Protein AF-A0A2N5FPR5-F1 (afdb_monomer_lite)

Radius of gyration: 12.29 Å; chains: 1; bounding box: 35×20×32 Å

Secondary structure (DSSP, 8-state):
--HHHHHHTT----TT-S---HHHHHHHHHHHHHHTT--HHHHHHHHHHHHHHHHH-SS--HHHHHHHHHHHHHT-GGGHHHHHHHHHHHHHHHT-

pLDDT: mean 73.55, std 13.17, range [35.66, 91.81]

Sequence (96 aa):
MLPGKLAELGIHINVHQKDITKDQLIKSFKAIQLNQGLDSLALMKTDEIFNRAYENSPRKDFYTVLHEAQQLTRNSHMYSSLNHLIGIVLQLAKAS

Structure (mmCIF, N/CA/C/O backbone):
data_AF-A0A2N5FPR5-F1
#
_entry.id   AF-A0A2N5FPR5-F1
#
loop_
_atom_site.group_PDB
_atom_site.id
_atom_site.type_symbol
_atom_site.label_atom_id
_atom_site.label_alt_id
_atom_site.label_comp_id
_atom_site.label_asym_id
_atom_site.label_entity_id
_atom_site.label_seq_id
_atom_site.pdbx_PDB_ins_code
_atom_site.Cartn_x
_atom_site.Cartn_y
_atom_site.Cartn_z
_atom_site.occupancy
_atom_site.B_iso_or_equiv
_atom_site.auth_seq_id
_atom_site.auth_comp_id
_atom_site.auth_asym_id
_atom_site.auth_atom_id
_atom_site.pdbx_PDB_model_num
ATOM 1 N N . MET A 1 1 ? -21.898 5.324 -3.307 1.00 35.66 1 MET A N 1
ATOM 2 C CA . MET A 1 1 ? -21.683 3.990 -3.916 1.00 35.66 1 MET A CA 1
ATOM 3 C C . MET A 1 1 ? -20.276 3.955 -4.489 1.00 35.66 1 MET A C 1
ATOM 5 O O . MET A 1 1 ? -20.044 4.495 -5.558 1.00 35.66 1 MET A O 1
ATOM 9 N N . LEU A 1 2 ? -19.333 3.409 -3.726 1.00 46.12 2 LEU A N 1
ATOM 10 C CA . LEU A 1 2 ? -17.894 3.386 -4.033 1.00 46.12 2 LEU A CA 1
ATOM 11 C C . LEU A 1 2 ? -17.264 2.006 -4.290 1.00 46.12 2 LEU A C 1
ATOM 13 O O . LEU A 1 2 ? -16.106 1.974 -4.698 1.00 46.12 2 LEU A O 1
ATOM 17 N N . PRO A 1 3 ? -17.992 0.872 -4.190 1.00 48.19 3 PRO A N 1
ATOM 18 C CA . PRO A 1 3 ? -17.471 -0.412 -4.652 1.00 48.19 3 PRO A CA 1
ATOM 19 C C . PRO A 1 3 ? -17.066 -0.430 -6.136 1.00 48.19 3 PRO A C 1
ATOM 21 O O . PRO A 1 3 ? -16.199 -1.211 -6.498 1.00 48.19 3 PRO A O 1
ATOM 24 N N . GLY A 1 4 ? -17.657 0.422 -6.988 1.00 50.69 4 GLY A N 1
ATOM 25 C CA . GLY A 1 4 ? -17.528 0.337 -8.451 1.00 50.69 4 GLY A CA 1
ATOM 26 C C . GLY A 1 4 ? -16.121 0.600 -9.000 1.00 50.69 4 GLY A C 1
ATOM 27 O O . GLY A 1 4 ? -15.546 -0.275 -9.631 1.00 50.69 4 GLY A O 1
ATOM 28 N N . LYS A 1 5 ? -15.525 1.768 -8.721 1.00 48.38 5 LYS A N 1
ATOM 29 C CA . LYS A 1 5 ? -14.230 2.163 -9.321 1.00 48.38 5 LYS A CA 1
ATOM 30 C C . LYS A 1 5 ? -13.031 1.374 -8.795 1.00 48.38 5 LYS A C 1
ATOM 32 O O . LYS A 1 5 ? -12.056 1.180 -9.511 1.00 48.38 5 LYS A O 1
ATOM 37 N N . LEU A 1 6 ? -13.089 0.930 -7.539 1.00 55.12 6 LEU A N 1
ATOM 38 C CA . LEU A 1 6 ? -12.077 0.031 -6.988 1.00 55.12 6 LEU A CA 1
ATOM 39 C C . LEU A 1 6 ? -12.255 -1.381 -7.572 1.00 55.12 6 LEU A C 1
ATOM 41 O O . LEU A 1 6 ? -11.275 -1.965 -8.030 1.00 55.12 6 LEU A O 1
ATOM 45 N N . ALA A 1 7 ? -13.488 -1.891 -7.678 1.00 57.81 7 ALA A N 1
ATOM 46 C CA . ALA A 1 7 ? -13.748 -3.184 -8.318 1.00 57.81 7 ALA A CA 1
ATOM 47 C C . ALA A 1 7 ? -13.340 -3.215 -9.803 1.00 57.81 7 ALA A C 1
ATOM 49 O O . ALA A 1 7 ? -12.802 -4.221 -10.254 1.00 57.81 7 ALA A O 1
ATOM 50 N N . GLU A 1 8 ? -13.507 -2.114 -10.544 1.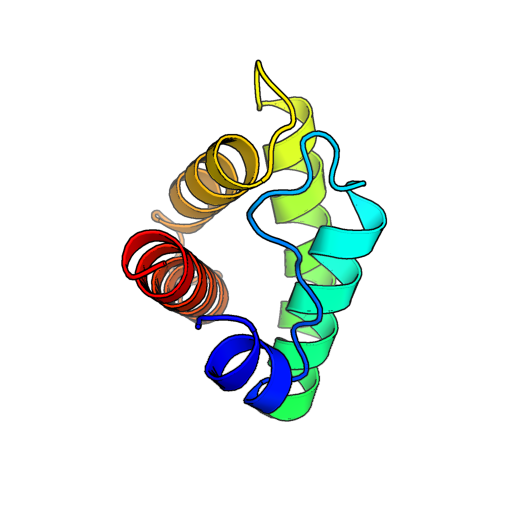00 52.75 8 GLU A N 1
ATOM 51 C CA . GLU A 1 8 ? -13.043 -1.966 -11.937 1.00 52.75 8 GLU A CA 1
ATOM 52 C C . GLU A 1 8 ? -11.514 -2.082 -12.082 1.00 52.75 8 GLU A C 1
ATOM 54 O O . GLU A 1 8 ? -11.020 -2.509 -13.122 1.00 52.75 8 GLU A O 1
ATOM 59 N N . LEU A 1 9 ? -10.757 -1.765 -11.026 1.00 54.16 9 LEU A N 1
ATOM 60 C CA . LEU A 1 9 ? -9.302 -1.940 -10.960 1.00 54.16 9 LEU A CA 1
ATOM 61 C C . LEU A 1 9 ? -8.888 -3.327 -10.422 1.00 54.16 9 LEU A C 1
ATOM 63 O O . LEU A 1 9 ? -7.702 -3.572 -10.196 1.00 54.16 9 LEU A O 1
ATOM 67 N N . GLY A 1 10 ? -9.847 -4.233 -10.190 1.00 52.16 10 GLY A N 1
ATOM 68 C CA . GLY A 1 10 ? -9.628 -5.531 -9.538 1.00 52.16 10 GLY A CA 1
ATOM 69 C C . GLY A 1 10 ? -9.417 -5.430 -8.022 1.00 52.16 10 GLY A C 1
ATOM 70 O O . GLY A 1 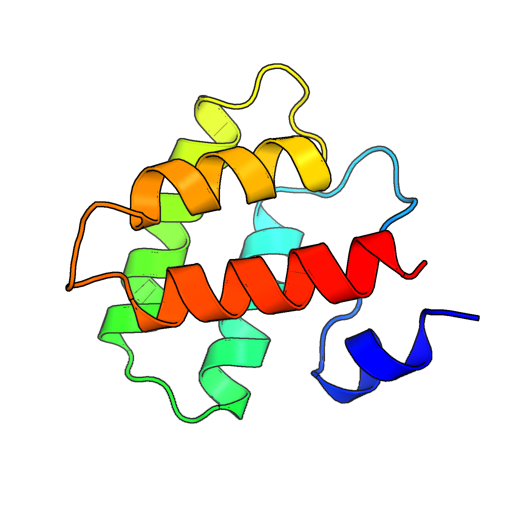10 ? -8.950 -6.375 -7.386 1.00 52.16 10 GLY A O 1
ATOM 71 N N . ILE A 1 11 ? -9.737 -4.278 -7.429 1.00 54.66 11 ILE A N 1
ATOM 72 C CA . ILE A 1 11 ? -9.533 -3.969 -6.015 1.00 54.66 11 ILE A CA 1
ATOM 73 C C . ILE A 1 11 ? -10.831 -4.249 -5.263 1.00 54.66 11 ILE A C 1
ATOM 75 O O . ILE A 1 11 ? -11.692 -3.385 -5.106 1.00 54.66 11 ILE A O 1
ATOM 79 N N . HIS A 1 12 ? -10.960 -5.462 -4.736 1.00 56.59 12 HIS A N 1
ATOM 80 C CA . HIS A 1 12 ? -12.036 -5.811 -3.809 1.00 56.59 12 HIS A 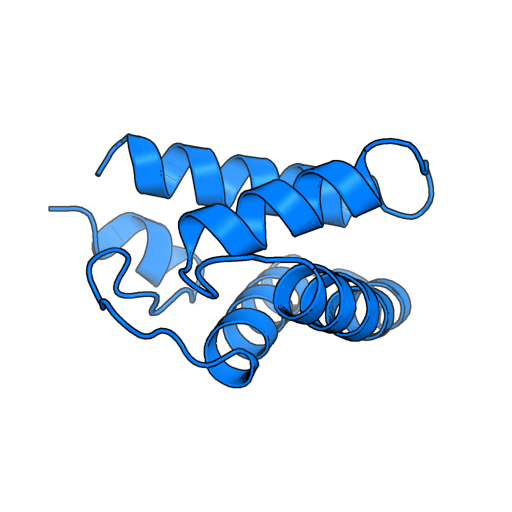CA 1
ATOM 81 C C . HIS A 1 12 ? -11.652 -5.412 -2.378 1.00 56.59 12 HIS A C 1
ATOM 83 O O . HIS A 1 12 ? -11.514 -6.257 -1.497 1.00 56.59 12 HIS A O 1
ATOM 89 N N . ILE A 1 13 ? -11.433 -4.114 -2.151 1.00 57.19 13 ILE A N 1
ATOM 90 C CA . ILE A 1 13 ? -11.147 -3.581 -0.817 1.00 57.19 13 ILE A CA 1
ATOM 91 C C . ILE A 1 13 ? -12.426 -2.977 -0.257 1.00 57.19 13 ILE A C 1
ATOM 93 O O . ILE A 1 13 ? -12.928 -1.969 -0.754 1.00 57.19 13 ILE A O 1
ATOM 97 N N . ASN A 1 14 ? -12.942 -3.577 0.812 1.00 59.12 14 ASN A N 1
ATOM 98 C CA . ASN A 1 14 ? -13.958 -2.924 1.614 1.00 59.12 14 ASN A CA 1
ATOM 99 C C . ASN A 1 14 ? -13.261 -1.875 2.491 1.00 59.12 14 ASN A C 1
ATOM 101 O O . ASN A 1 14 ? -12.756 -2.184 3.563 1.00 59.12 14 ASN A O 1
ATOM 105 N N . VAL A 1 15 ? -13.205 -0.626 2.028 1.00 55.19 15 VAL A N 1
ATOM 106 C CA . VAL A 1 15 ? -12.544 0.488 2.742 1.00 55.19 15 VAL A CA 1
ATOM 107 C C . VAL A 1 15 ? -13.174 0.805 4.110 1.00 55.19 15 VAL A C 1
ATOM 109 O O . VAL A 1 15 ? -12.598 1.561 4.888 1.00 55.19 15 VAL A O 1
ATOM 112 N N . HIS A 1 16 ? -14.337 0.218 4.416 1.00 54.47 16 HIS A N 1
ATOM 113 C CA . HIS A 1 16 ? -15.015 0.312 5.711 1.00 54.47 16 HIS A CA 1
ATOM 114 C C . HIS A 1 16 ? -14.836 -0.939 6.588 1.00 54.47 16 HIS A C 1
ATOM 116 O O . HIS A 1 16 ? -15.371 -0.986 7.698 1.00 54.47 16 HIS A O 1
ATOM 122 N N . GLN A 1 17 ? -14.108 -1.963 6.125 1.00 54.66 17 GLN A N 1
ATOM 123 C CA . GLN A 1 17 ? -13.734 -3.086 6.982 1.00 54.66 17 GLN A CA 1
ATOM 124 C C . GLN A 1 17 ? -12.765 -2.582 8.055 1.00 54.66 17 GLN A C 1
ATOM 126 O O . GLN A 1 17 ? -11.704 -2.047 7.744 1.00 54.66 17 GLN A O 1
ATOM 131 N N . LYS A 1 18 ? -13.149 -2.756 9.326 1.00 49.66 18 LYS A N 1
ATOM 132 C CA . LYS A 1 18 ? -12.329 -2.369 10.483 1.00 49.66 18 LYS A CA 1
ATOM 133 C C . LYS A 1 18 ? -10.972 -3.075 10.510 1.00 49.66 18 LYS A C 1
ATOM 135 O O . LYS A 1 18 ? -9.997 -2.455 10.910 1.00 49.66 18 LYS A O 1
ATOM 140 N N . ASP A 1 19 ? -10.923 -4.314 10.027 1.00 53.09 19 ASP A N 1
ATOM 141 C CA . ASP A 1 19 ? -9.721 -5.138 9.983 1.00 53.09 19 ASP A CA 1
ATOM 142 C C . ASP A 1 19 ? -9.509 -5.629 8.547 1.00 53.09 19 ASP A C 1
ATOM 144 O O . ASP A 1 19 ? -10.178 -6.559 8.092 1.00 53.09 19 ASP A O 1
ATOM 148 N N . ILE A 1 20 ? -8.604 -4.984 7.806 1.00 61.03 20 ILE A N 1
ATOM 149 C CA . ILE A 1 20 ? -8.068 -5.553 6.567 1.00 61.03 20 ILE A CA 1
ATOM 150 C C . ILE A 1 20 ? -6.805 -6.321 6.935 1.00 61.03 20 ILE A C 1
ATOM 152 O O . ILE A 1 20 ? -5.940 -5.801 7.643 1.00 61.03 20 ILE A O 1
ATOM 156 N N . THR A 1 21 ? -6.675 -7.567 6.488 1.00 68.31 21 THR A N 1
ATOM 157 C CA . THR A 1 21 ? -5.431 -8.288 6.756 1.00 68.31 21 THR A CA 1
ATOM 158 C C . THR A 1 21 ? -4.339 -7.770 5.827 1.00 68.31 21 THR A C 1
ATOM 160 O O . THR A 1 21 ? -4.581 -7.436 4.663 1.00 68.31 21 THR A O 1
ATOM 163 N N . LYS A 1 22 ? -3.106 -7.723 6.331 1.00 72.25 22 LYS A N 1
ATOM 164 C CA . LYS A 1 22 ? -1.910 -7.377 5.552 1.00 72.25 22 LYS A CA 1
ATOM 165 C C . LYS A 1 22 ? -1.861 -8.105 4.201 1.00 72.25 2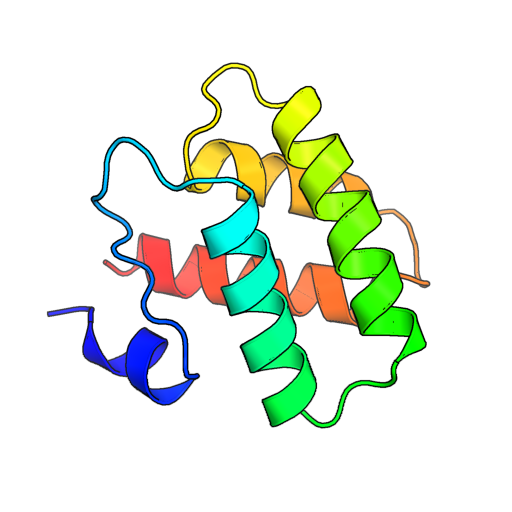2 LYS A C 1
ATOM 167 O O . LYS A 1 22 ? -1.587 -7.495 3.170 1.00 72.25 22 LYS A O 1
ATOM 172 N N . ASP A 1 23 ? -2.210 -9.390 4.201 1.00 75.38 23 ASP A N 1
ATOM 173 C CA . ASP A 1 23 ? -2.230 -10.227 3.001 1.00 75.38 23 ASP A CA 1
ATOM 174 C C . ASP A 1 23 ? -3.279 -9.786 1.977 1.00 75.38 23 ASP A C 1
ATOM 176 O O . ASP A 1 23 ? -3.018 -9.838 0.776 1.00 75.38 23 ASP A O 1
ATOM 180 N N . GLN A 1 24 ? -4.460 -9.338 2.414 1.00 73.19 24 GLN A N 1
ATOM 181 C CA . GLN A 1 24 ? -5.492 -8.815 1.511 1.00 73.19 24 GLN A CA 1
ATOM 182 C C . GLN A 1 24 ? -5.037 -7.518 0.837 1.00 73.19 24 GLN A C 1
ATOM 184 O O . GLN A 1 24 ? -5.251 -7.334 -0.365 1.00 73.19 24 GLN A O 1
ATOM 189 N N . LEU A 1 25 ? -4.371 -6.644 1.594 1.00 75.00 25 LEU A N 1
ATOM 190 C CA . LEU A 1 25 ? -3.844 -5.381 1.090 1.00 75.00 25 LEU A CA 1
ATOM 191 C C . LEU A 1 25 ? -2.752 -5.615 0.035 1.00 75.00 25 LEU A C 1
ATOM 193 O O . LEU A 1 25 ? -2.838 -5.100 -1.079 1.00 75.00 25 LEU A O 1
ATOM 197 N N . ILE A 1 26 ? -1.775 -6.465 0.360 1.00 79.00 26 ILE A N 1
ATOM 198 C CA . ILE A 1 26 ? -0.678 -6.843 -0.537 1.00 79.00 26 ILE A CA 1
ATOM 199 C C . ILE A 1 26 ? -1.213 -7.499 -1.813 1.00 79.00 26 ILE A C 1
ATOM 201 O O . ILE A 1 26 ? -0.828 -7.105 -2.914 1.00 79.00 26 ILE A O 1
ATOM 205 N N . LYS A 1 27 ? -2.128 -8.473 -1.688 1.00 79.62 27 LYS A N 1
ATOM 206 C CA . LYS A 1 27 ? -2.739 -9.148 -2.846 1.00 79.62 27 LYS A CA 1
ATOM 207 C C . LYS A 1 27 ? -3.456 -8.164 -3.761 1.00 79.62 27 LYS A C 1
ATOM 209 O O . LYS A 1 27 ? -3.289 -8.246 -4.974 1.00 79.62 27 LYS A O 1
ATOM 214 N N . SER A 1 28 ? -4.200 -7.219 -3.189 1.00 75.44 28 SER A N 1
ATOM 215 C CA . SER A 1 28 ? -4.915 -6.203 -3.965 1.00 75.44 28 SER A CA 1
ATOM 216 C C . SER A 1 28 ? -3.945 -5.301 -4.724 1.00 75.44 28 SER A C 1
ATOM 218 O O . SER A 1 28 ? -4.103 -5.107 -5.924 1.00 75.44 28 SER A O 1
ATOM 220 N N . PHE A 1 29 ? -2.887 -4.811 -4.071 1.00 77.81 29 PHE A N 1
ATOM 221 C CA . PHE A 1 29 ? -1.891 -3.969 -4.739 1.00 77.81 29 PHE A CA 1
ATOM 222 C C . PHE A 1 29 ? -1.131 -4.709 -5.838 1.00 77.81 29 PHE A C 1
ATOM 224 O O . PHE A 1 29 ? -0.946 -4.161 -6.923 1.00 77.81 29 PHE A O 1
ATOM 231 N N . LYS A 1 30 ? -0.759 -5.970 -5.604 1.00 78.12 30 LYS A N 1
ATOM 232 C CA . LYS A 1 30 ? -0.145 -6.820 -6.630 1.00 78.12 30 LYS A CA 1
ATOM 233 C C . LYS A 1 30 ? -1.069 -7.062 -7.820 1.00 78.12 30 LYS A C 1
ATOM 235 O O . LYS A 1 30 ? -0.604 -7.012 -8.952 1.00 78.12 30 LYS A O 1
ATOM 240 N N . ALA A 1 31 ? -2.363 -7.285 -7.583 1.00 76.62 31 ALA A N 1
ATOM 241 C CA . ALA A 1 31 ? -3.342 -7.459 -8.654 1.00 76.62 31 ALA A CA 1
ATOM 242 C C . ALA A 1 31 ? -3.442 -6.206 -9.538 1.00 76.62 31 ALA A C 1
ATOM 244 O O . ALA A 1 31 ? -3.417 -6.321 -10.761 1.00 76.62 31 ALA A O 1
ATOM 245 N N . ILE A 1 32 ? -3.462 -5.008 -8.940 1.00 73.19 32 ILE A N 1
ATOM 246 C CA . ILE A 1 32 ? -3.449 -3.758 -9.714 1.00 73.19 32 ILE A CA 1
ATOM 247 C C . ILE A 1 32 ? -2.147 -3.624 -10.503 1.00 73.19 32 ILE A C 1
ATOM 249 O O . ILE A 1 32 ? -2.174 -3.248 -11.670 1.00 73.19 32 ILE A O 1
ATOM 253 N N . GLN A 1 33 ? -1.006 -3.933 -9.881 1.00 74.69 33 GLN A N 1
ATOM 254 C CA . GLN A 1 33 ? 0.291 -3.833 -10.545 1.00 74.69 33 GLN A CA 1
ATOM 255 C C . GLN A 1 33 ? 0.397 -4.764 -11.752 1.00 74.69 33 GLN A C 1
ATOM 257 O O . GLN A 1 33 ? 0.839 -4.328 -12.813 1.00 74.69 33 GLN A O 1
ATOM 262 N N . LEU A 1 34 ? -0.070 -6.007 -11.612 1.00 74.00 34 LEU A N 1
ATOM 263 C CA . LEU A 1 34 ? -0.157 -6.968 -12.711 1.00 74.00 34 LEU A CA 1
ATOM 264 C C . LEU A 1 34 ? -1.080 -6.462 -13.827 1.00 74.00 34 LEU A C 1
ATOM 266 O O . LEU A 1 34 ? -0.688 -6.482 -14.991 1.00 74.00 34 LEU A O 1
ATOM 270 N N . ASN A 1 35 ? -2.263 -5.941 -13.484 1.00 71.75 35 ASN A N 1
ATOM 271 C CA . ASN A 1 35 ? -3.203 -5.378 -14.462 1.00 71.75 35 ASN A CA 1
ATOM 272 C C . ASN A 1 35 ? -2.651 -4.138 -15.187 1.00 71.75 35 ASN A C 1
ATOM 274 O O . ASN A 1 35 ? -3.031 -3.877 -16.324 1.00 71.75 35 ASN A O 1
ATOM 278 N N . GLN A 1 36 ? -1.747 -3.384 -14.557 1.00 68.50 36 GLN A N 1
ATOM 279 C CA . GLN A 1 36 ? -1.066 -2.238 -15.169 1.00 68.50 36 GLN A CA 1
ATOM 280 C C . GLN A 1 36 ? 0.221 -2.618 -15.924 1.00 68.50 36 GLN A C 1
ATOM 282 O O . GLN A 1 36 ? 0.917 -1.731 -16.415 1.00 68.50 36 GLN A O 1
ATOM 287 N N . GLY A 1 37 ? 0.549 -3.911 -16.029 1.00 68.00 37 GLY A N 1
ATOM 288 C CA . GLY A 1 37 ? 1.740 -4.388 -16.738 1.00 68.00 37 GLY A CA 1
ATOM 289 C C . GLY A 1 37 ? 3.060 -4.026 -16.050 1.00 68.00 37 GLY A C 1
ATOM 290 O O . GLY A 1 37 ? 4.084 -3.901 -16.719 1.00 68.00 37 GLY A O 1
ATOM 291 N N . LEU A 1 38 ? 3.049 -3.819 -14.728 1.00 67.81 38 LEU A N 1
ATOM 292 C CA . LEU A 1 38 ? 4.253 -3.495 -13.964 1.00 67.81 38 LEU A CA 1
ATOM 293 C C . LEU A 1 38 ? 5.131 -4.742 -13.753 1.00 67.81 38 LEU A C 1
ATOM 295 O O . LEU A 1 38 ? 4.641 -5.832 -13.463 1.00 67.81 38 LEU A O 1
ATOM 299 N N . ASP A 1 39 ? 6.445 -4.550 -13.890 1.00 67.06 39 ASP A N 1
ATOM 300 C CA . ASP A 1 39 ? 7.493 -5.578 -13.801 1.00 67.06 39 ASP A CA 1
ATOM 301 C C . ASP A 1 39 ? 7.517 -6.310 -12.435 1.00 67.06 39 ASP A C 1
ATOM 303 O O . ASP A 1 39 ? 7.243 -5.725 -11.382 1.00 67.06 39 ASP A O 1
ATOM 307 N N . SER A 1 40 ? 7.919 -7.585 -12.443 1.00 66.06 40 SER A N 1
ATOM 308 C CA . SER A 1 40 ? 8.205 -8.443 -11.280 1.00 66.06 40 SER A CA 1
ATOM 309 C C . SER A 1 40 ? 8.996 -7.778 -10.142 1.00 66.06 40 SER A C 1
ATOM 311 O O . SER A 1 40 ? 8.729 -8.035 -8.966 1.00 66.06 40 SER A O 1
ATOM 313 N N . LEU A 1 41 ? 9.939 -6.886 -10.451 1.00 68.06 41 LEU A N 1
ATOM 314 C CA . LEU A 1 41 ? 10.714 -6.127 -9.469 1.00 68.06 41 LEU A CA 1
ATOM 315 C C . LEU A 1 41 ? 9.823 -5.189 -8.635 1.00 68.06 41 LEU A C 1
ATOM 317 O O . LEU A 1 41 ? 10.069 -4.993 -7.444 1.00 68.06 41 LEU A O 1
ATOM 321 N N . ALA A 1 42 ? 8.780 -4.612 -9.238 1.00 67.12 42 ALA A N 1
ATOM 322 C CA . ALA A 1 42 ? 7.802 -3.780 -8.537 1.00 67.12 42 ALA A CA 1
ATOM 323 C C . ALA A 1 42 ? 6.902 -4.623 -7.617 1.00 67.12 42 ALA A C 1
ATOM 325 O O . ALA A 1 42 ? 6.577 -4.189 -6.509 1.00 67.12 42 ALA A O 1
ATOM 326 N N . LEU A 1 43 ? 6.577 -5.856 -8.022 1.00 69.25 43 LEU A N 1
ATOM 327 C CA . LEU A 1 43 ? 5.791 -6.792 -7.210 1.00 69.25 43 LEU A CA 1
ATOM 328 C C . LEU A 1 43 ? 6.535 -7.225 -5.941 1.00 69.25 43 LEU A C 1
ATOM 330 O O . LEU A 1 43 ? 5.933 -7.249 -4.869 1.00 69.25 43 LEU A O 1
ATOM 334 N N . MET A 1 44 ? 7.839 -7.515 -6.032 1.00 73.44 44 MET A N 1
ATOM 335 C CA . MET A 1 44 ? 8.653 -7.865 -4.855 1.00 73.44 44 MET A CA 1
ATOM 336 C C . MET A 1 44 ? 8.766 -6.695 -3.869 1.00 73.44 44 MET A C 1
ATOM 338 O O . MET A 1 44 ? 8.650 -6.874 -2.659 1.00 73.44 44 MET A O 1
ATOM 342 N N . LYS A 1 45 ? 8.925 -5.472 -4.383 1.00 78.19 45 LYS A N 1
ATOM 343 C CA . LYS A 1 45 ? 9.020 -4.253 -3.561 1.00 78.19 45 LYS A CA 1
ATOM 344 C C . LYS A 1 45 ? 7.715 -3.916 -2.848 1.00 78.19 45 LYS A C 1
ATOM 346 O O . LYS A 1 45 ? 7.733 -3.354 -1.757 1.00 78.19 45 LYS A O 1
ATOM 351 N N . THR A 1 46 ? 6.588 -4.286 -3.445 1.00 82.19 46 THR A N 1
ATOM 352 C CA . THR A 1 46 ? 5.262 -4.124 -2.839 1.00 82.19 46 THR A CA 1
ATOM 353 C C . THR A 1 46 ? 5.148 -4.919 -1.545 1.00 82.19 46 THR A C 1
ATOM 355 O O . THR A 1 46 ? 4.676 -4.374 -0.552 1.00 82.19 46 THR A O 1
ATOM 358 N N . ASP A 1 47 ? 5.654 -6.156 -1.508 1.00 83.44 47 ASP A N 1
ATOM 359 C CA . ASP A 1 47 ? 5.665 -6.949 -0.272 1.00 83.44 47 ASP A CA 1
ATOM 360 C C . ASP A 1 47 ? 6.494 -6.285 0.821 1.00 83.44 47 ASP A C 1
ATOM 362 O O . ASP A 1 47 ? 6.035 -6.161 1.954 1.00 83.44 47 ASP A O 1
ATOM 366 N N . GLU A 1 48 ? 7.715 -5.858 0.499 1.00 87.06 48 GLU A N 1
ATOM 367 C CA . GLU A 1 48 ? 8.623 -5.245 1.470 1.00 87.06 48 GLU A CA 1
ATOM 368 C C . GLU A 1 48 ? 8.016 -3.974 2.075 1.00 87.06 48 GLU A C 1
ATOM 370 O O . GLU A 1 48 ? 7.929 -3.839 3.299 1.00 87.06 48 GLU A O 1
ATOM 375 N N . ILE A 1 49 ? 7.541 -3.066 1.216 1.00 89.31 49 ILE A N 1
ATOM 376 C CA . ILE A 1 49 ? 6.973 -1.785 1.633 1.00 89.31 49 ILE A CA 1
ATOM 377 C C . ILE A 1 49 ? 5.728 -1.997 2.482 1.00 89.31 49 ILE A C 1
ATOM 379 O O . ILE A 1 49 ? 5.619 -1.390 3.544 1.00 89.31 49 ILE A O 1
ATOM 383 N N . PHE A 1 50 ? 4.800 -2.857 2.060 1.00 88.38 50 PHE A N 1
ATOM 384 C CA . PHE A 1 50 ? 3.564 -3.058 2.811 1.00 88.38 50 PHE A CA 1
ATOM 385 C C . PHE A 1 50 ? 3.760 -3.872 4.085 1.00 88.38 50 PHE A C 1
ATOM 387 O O . PHE A 1 50 ? 3.072 -3.602 5.067 1.00 88.38 50 PHE A O 1
ATOM 394 N N . ASN A 1 51 ? 4.721 -4.800 4.127 1.00 88.62 51 ASN A N 1
ATOM 395 C CA . ASN A 1 51 ? 5.115 -5.439 5.381 1.00 88.62 51 ASN A CA 1
ATOM 396 C C . ASN A 1 51 ? 5.645 -4.404 6.370 1.00 88.62 51 ASN A C 1
ATOM 398 O O . ASN A 1 51 ? 5.157 -4.325 7.494 1.00 88.62 51 ASN A O 1
ATOM 402 N N . ARG A 1 52 ? 6.592 -3.567 5.940 1.00 89.25 52 ARG A N 1
ATOM 403 C CA . ARG A 1 52 ? 7.178 -2.536 6.799 1.00 89.25 52 ARG A CA 1
ATOM 404 C C . ARG A 1 52 ? 6.155 -1.484 7.221 1.00 89.25 52 ARG A C 1
ATOM 406 O O . ARG A 1 52 ? 6.119 -1.108 8.387 1.00 89.25 52 ARG A O 1
ATOM 413 N N . ALA A 1 53 ? 5.291 -1.062 6.302 1.00 90.12 53 ALA A N 1
ATOM 414 C CA . ALA A 1 53 ? 4.217 -0.126 6.593 1.00 90.12 53 ALA A CA 1
ATOM 415 C C . ALA A 1 53 ? 3.223 -0.698 7.601 1.00 90.12 53 ALA A C 1
ATOM 417 O O . ALA A 1 53 ? 2.808 -0.000 8.524 1.00 90.12 53 ALA A O 1
ATOM 418 N N . TYR A 1 54 ? 2.871 -1.978 7.458 1.00 88.31 54 TYR A N 1
ATOM 419 C CA . TYR A 1 54 ? 2.023 -2.658 8.421 1.00 88.31 54 TYR A CA 1
ATOM 420 C C . TYR A 1 54 ? 2.693 -2.689 9.790 1.00 88.31 54 TYR A C 1
ATOM 422 O O . TYR A 1 54 ? 2.073 -2.250 10.751 1.00 88.31 54 TYR A O 1
ATOM 430 N N . GLU A 1 55 ? 3.957 -3.114 9.896 1.00 90.00 55 GLU A N 1
ATOM 431 C CA . GLU A 1 55 ? 4.695 -3.156 11.167 1.00 90.00 55 GLU A CA 1
ATOM 432 C C . GLU A 1 55 ? 4.786 -1.787 11.855 1.00 90.00 55 GLU A C 1
ATOM 434 O O . GLU A 1 55 ? 4.472 -1.686 13.041 1.00 90.00 55 GLU A O 1
ATOM 439 N N . ASN A 1 56 ? 5.076 -0.729 11.099 1.00 89.56 56 ASN A N 1
ATOM 440 C CA . ASN A 1 56 ? 5.164 0.643 11.605 1.00 89.56 56 ASN A CA 1
ATOM 441 C C . ASN A 1 56 ? 3.803 1.270 11.959 1.00 89.56 56 ASN A C 1
ATOM 443 O O . ASN A 1 56 ? 3.748 2.248 12.703 1.00 89.56 56 ASN A O 1
ATOM 447 N N . SER A 1 57 ? 2.698 0.740 11.429 1.00 86.75 57 SER A N 1
ATOM 448 C CA . SER A 1 57 ? 1.378 1.346 11.610 1.00 86.75 57 SER A CA 1
ATOM 449 C C . SER A 1 57 ? 0.829 1.121 13.023 1.00 86.75 57 SER A C 1
ATOM 451 O O . SER A 1 57 ? 0.593 -0.028 13.402 1.00 86.75 57 SER A O 1
ATOM 453 N N . PRO A 1 58 ? 0.501 2.182 13.786 1.00 83.44 58 PRO A N 1
ATOM 454 C CA . PRO A 1 58 ? 0.007 2.049 15.160 1.00 83.44 58 PRO A CA 1
ATOM 455 C C . PRO A 1 58 ? -1.376 1.396 15.250 1.00 83.44 58 PRO A C 1
ATOM 457 O O . PRO A 1 58 ? -1.705 0.773 16.253 1.00 83.44 58 PRO A O 1
ATOM 460 N N . ARG A 1 59 ? -2.200 1.552 14.209 1.00 81.88 59 ARG A N 1
ATOM 461 C CA . ARG A 1 59 ? -3.595 1.088 14.189 1.00 81.88 59 ARG A CA 1
ATOM 462 C C . ARG A 1 59 ? -3.834 -0.126 13.301 1.00 81.88 59 ARG A C 1
ATOM 464 O O . ARG A 1 59 ? -4.906 -0.709 13.380 1.00 81.88 59 ARG A O 1
ATOM 471 N N . LYS A 1 60 ? -2.859 -0.483 12.455 1.00 81.25 60 LYS A N 1
ATOM 472 C CA . LYS A 1 60 ? -2.944 -1.572 11.462 1.00 81.25 60 LYS A CA 1
ATOM 473 C C . LYS A 1 60 ? -4.166 -1.499 10.521 1.00 81.25 60 LYS A C 1
ATOM 475 O O . LYS A 1 60 ? -4.420 -2.445 9.786 1.00 81.25 60 LYS A O 1
ATOM 480 N N . ASP A 1 61 ? -4.892 -0.378 10.504 1.00 79.12 61 ASP A N 1
ATOM 481 C CA . ASP A 1 61 ? -6.030 -0.156 9.618 1.00 79.12 61 ASP A CA 1
ATOM 482 C C . ASP A 1 61 ? -5.585 0.266 8.212 1.00 79.12 61 ASP A C 1
ATOM 484 O O . ASP A 1 61 ? -4.473 0.759 8.003 1.00 79.12 61 ASP A O 1
ATOM 488 N N . PHE A 1 62 ? -6.491 0.101 7.250 1.00 76.75 62 PHE A N 1
ATOM 489 C CA . PHE A 1 62 ? -6.261 0.355 5.831 1.00 76.75 62 PHE A CA 1
ATOM 490 C C . PHE A 1 62 ? -5.618 1.719 5.534 1.00 76.75 62 PHE A C 1
ATOM 492 O O . PHE A 1 62 ? -4.632 1.797 4.798 1.00 76.75 62 PHE A O 1
ATOM 499 N N . TYR A 1 63 ? -6.159 2.795 6.108 1.00 81.69 63 TYR A N 1
ATOM 500 C CA . TYR A 1 63 ? -5.704 4.151 5.814 1.00 81.69 63 TYR A CA 1
ATOM 501 C C . TYR A 1 63 ? -4.361 4.444 6.463 1.00 81.69 63 TYR A C 1
ATOM 503 O O . TYR A 1 63 ? -3.493 5.039 5.821 1.00 81.69 63 TYR A O 1
ATOM 511 N N . THR A 1 64 ? -4.175 4.013 7.711 1.00 86.25 64 THR A N 1
ATOM 512 C CA . THR A 1 64 ? -2.908 4.194 8.423 1.00 86.25 64 THR A CA 1
ATOM 513 C C . THR A 1 64 ? -1.775 3.448 7.711 1.00 86.25 64 THR A C 1
ATOM 515 O O . THR A 1 64 ? -0.729 4.040 7.449 1.00 86.25 64 THR A O 1
ATOM 518 N N . VAL A 1 65 ? -2.012 2.197 7.295 1.00 87.00 65 VAL A N 1
ATOM 519 C CA . VAL A 1 65 ? -1.025 1.383 6.564 1.00 87.00 65 VAL A CA 1
ATOM 520 C C . VAL A 1 65 ? -0.695 1.981 5.201 1.00 87.00 65 VAL A C 1
ATOM 522 O O . VAL A 1 65 ? 0.475 2.038 4.824 1.00 87.00 65 VAL A O 1
ATOM 525 N N . LEU A 1 66 ? -1.690 2.475 4.459 1.00 86.56 66 LEU A N 1
ATOM 526 C CA . LEU A 1 66 ? -1.430 3.116 3.170 1.00 86.56 66 LEU A CA 1
ATOM 527 C C . LEU A 1 66 ? -0.674 4.433 3.296 1.00 86.56 66 LEU A C 1
ATOM 529 O O . LEU A 1 66 ? 0.199 4.708 2.475 1.00 86.56 66 LEU A O 1
ATOM 533 N N . HIS A 1 67 ? -0.979 5.239 4.311 1.00 89.94 67 HIS A N 1
ATOM 534 C CA . HIS A 1 67 ? -0.235 6.467 4.560 1.00 89.94 67 HIS A CA 1
ATOM 535 C C . HIS A 1 67 ? 1.225 6.183 4.915 1.00 89.94 67 HIS A C 1
ATOM 537 O O . HIS A 1 67 ? 2.112 6.851 4.384 1.00 89.94 67 HIS A O 1
ATOM 543 N N . GLU A 1 68 ? 1.488 5.170 5.736 1.00 91.81 68 GLU A N 1
ATOM 544 C CA . GLU A 1 68 ? 2.851 4.751 6.065 1.00 91.81 68 GLU A CA 1
ATOM 545 C C . GLU A 1 68 ? 3.596 4.220 4.827 1.00 91.81 68 GLU A C 1
ATOM 547 O O . GLU A 1 68 ? 4.719 4.636 4.542 1.00 91.81 68 GLU A O 1
ATOM 552 N N . ALA A 1 69 ? 2.948 3.379 4.013 1.00 90.25 69 ALA A N 1
ATOM 553 C CA . ALA A 1 69 ? 3.515 2.894 2.752 1.00 90.25 69 ALA A CA 1
ATOM 554 C C . ALA A 1 69 ? 3.839 4.048 1.785 1.00 90.25 69 ALA A C 1
ATOM 556 O O . ALA A 1 69 ? 4.876 4.042 1.116 1.00 90.25 69 ALA A O 1
ATOM 557 N N . GLN A 1 70 ? 2.987 5.077 1.736 1.00 90.88 70 GLN A N 1
ATOM 558 C CA . GLN A 1 70 ? 3.236 6.281 0.946 1.00 90.88 70 GLN A CA 1
ATOM 559 C C . GLN A 1 70 ? 4.483 7.027 1.437 1.00 90.88 70 GLN A C 1
ATOM 561 O O . GLN A 1 70 ? 5.300 7.459 0.629 1.00 90.88 70 GLN A O 1
ATOM 566 N N . GLN A 1 71 ? 4.670 7.159 2.754 1.00 91.00 71 GLN A N 1
ATOM 567 C CA . GLN A 1 71 ? 5.856 7.809 3.317 1.00 91.00 71 GLN A CA 1
ATOM 568 C C . GLN A 1 71 ? 7.138 7.032 3.003 1.00 91.00 71 GLN A C 1
ATOM 570 O O . GLN A 1 71 ? 8.112 7.632 2.545 1.00 91.00 71 GLN A O 1
ATOM 575 N N . LEU A 1 72 ? 7.119 5.703 3.159 1.00 89.88 72 LEU A N 1
ATOM 576 C CA . LEU A 1 72 ? 8.260 4.829 2.856 1.00 89.88 72 LEU A CA 1
ATOM 577 C C . LEU A 1 72 ? 8.681 4.886 1.378 1.00 89.88 72 LEU A C 1
ATOM 579 O O . LEU A 1 72 ? 9.849 4.678 1.054 1.00 89.88 72 LEU A O 1
ATOM 583 N N . THR A 1 73 ? 7.748 5.195 0.478 1.00 88.94 73 THR A N 1
ATOM 584 C CA . THR A 1 73 ? 7.992 5.241 -0.971 1.00 88.94 73 THR A CA 1
ATOM 585 C C . THR A 1 73 ? 8.271 6.647 -1.507 1.00 88.94 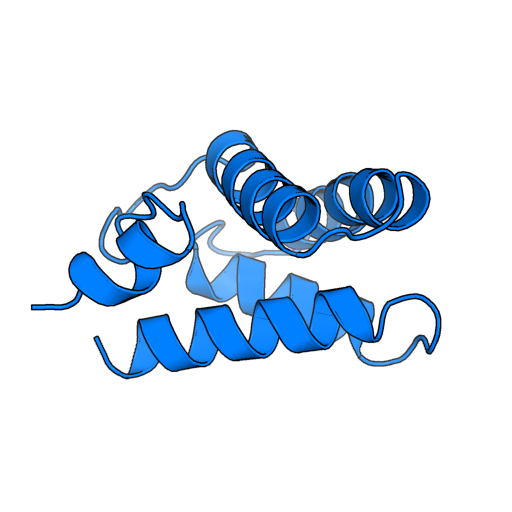73 THR A C 1
ATOM 587 O O . THR A 1 73 ? 8.772 6.784 -2.623 1.00 88.94 73 THR A O 1
ATOM 590 N N . ARG A 1 74 ? 8.026 7.700 -0.714 1.00 85.50 74 ARG A N 1
ATOM 591 C CA . ARG A 1 74 ? 8.089 9.110 -1.146 1.00 85.50 74 ARG A CA 1
ATOM 592 C C . ARG A 1 74 ? 9.488 9.598 -1.528 1.00 85.50 74 ARG A C 1
ATOM 594 O O . ARG A 1 74 ? 9.610 10.468 -2.383 1.00 85.50 74 ARG A O 1
ATOM 601 N N . ASN A 1 75 ? 10.525 9.043 -0.903 1.00 74.75 75 ASN A N 1
ATOM 602 C CA . ASN A 1 75 ? 11.902 9.544 -1.007 1.00 74.75 75 ASN A CA 1
ATOM 603 C C . ASN A 1 75 ? 12.798 8.710 -1.931 1.00 74.75 75 ASN A C 1
ATOM 605 O O . ASN A 1 75 ? 14.014 8.880 -1.933 1.00 74.75 75 ASN A O 1
ATOM 609 N N . SER A 1 76 ? 12.222 7.790 -2.705 1.00 73.69 76 SER A N 1
ATOM 610 C CA . SER A 1 76 ? 12.991 6.909 -3.576 1.00 73.69 76 SER A CA 1
ATOM 611 C C . SER A 1 76 ? 12.417 6.910 -4.981 1.00 73.69 76 SER A C 1
ATOM 613 O O . SER A 1 76 ? 11.297 6.451 -5.207 1.00 73.69 76 SER A O 1
ATOM 615 N N . HIS A 1 77 ? 13.220 7.352 -5.952 1.00 69.44 77 HIS A N 1
ATOM 616 C CA . HIS A 1 77 ? 12.883 7.230 -7.375 1.00 69.44 77 HIS A CA 1
ATOM 617 C C . HIS A 1 77 ? 12.542 5.789 -7.768 1.00 69.44 77 HIS A C 1
ATOM 619 O O . HIS A 1 77 ? 11.695 5.561 -8.629 1.00 69.44 77 HIS A O 1
ATOM 625 N N . MET A 1 78 ? 13.138 4.820 -7.074 1.00 72.50 78 MET A N 1
ATOM 626 C CA . MET A 1 78 ? 12.898 3.397 -7.263 1.00 72.50 78 MET A CA 1
ATOM 627 C C . MET A 1 78 ? 11.455 2.966 -6.943 1.00 72.50 78 MET A C 1
ATOM 629 O O . MET A 1 78 ? 11.015 1.929 -7.436 1.00 72.50 78 MET A O 1
ATOM 633 N N . TYR A 1 79 ? 10.720 3.738 -6.136 1.00 79.31 79 TYR A N 1
ATOM 634 C CA . TYR A 1 79 ? 9.352 3.429 -5.709 1.00 79.31 79 TYR A CA 1
ATOM 635 C C . TYR A 1 79 ? 8.296 4.365 -6.313 1.00 79.31 79 TYR A C 1
ATOM 637 O O . TYR A 1 79 ? 7.145 4.337 -5.880 1.00 79.31 79 TYR A O 1
ATOM 645 N N . SER A 1 80 ? 8.651 5.163 -7.327 1.00 80.06 80 SER A N 1
ATOM 646 C CA . SER A 1 80 ? 7.763 6.177 -7.918 1.00 80.06 80 SER A CA 1
ATOM 647 C C . SER A 1 80 ? 6.401 5.613 -8.355 1.00 80.06 80 SER A C 1
ATOM 649 O O . SER A 1 80 ? 5.360 6.138 -7.957 1.00 80.06 80 SER A O 1
ATOM 651 N N . SER A 1 81 ? 6.384 4.490 -9.085 1.00 77.19 81 SER A N 1
ATOM 652 C CA . SER A 1 81 ? 5.139 3.861 -9.559 1.00 77.19 81 SER A CA 1
ATOM 653 C C . SER A 1 81 ? 4.269 3.326 -8.417 1.00 77.19 81 SER A C 1
ATOM 655 O O . SER A 1 81 ? 3.048 3.454 -8.453 1.00 77.19 81 SER A O 1
ATOM 657 N N . LEU A 1 82 ? 4.889 2.770 -7.370 1.00 81.38 82 LEU A N 1
ATOM 658 C CA . LEU A 1 82 ? 4.175 2.280 -6.190 1.00 81.38 82 LEU A CA 1
ATOM 659 C C . LEU A 1 82 ? 3.596 3.444 -5.371 1.00 81.38 82 LEU A C 1
ATOM 661 O O . LEU A 1 82 ? 2.430 3.395 -4.991 1.00 81.38 82 LEU A O 1
ATOM 665 N N . ASN A 1 83 ? 4.366 4.515 -5.163 1.00 85.81 83 ASN A N 1
ATOM 666 C CA . ASN A 1 83 ? 3.895 5.733 -4.499 1.00 85.81 83 ASN A CA 1
ATOM 667 C C . ASN A 1 83 ? 2.709 6.366 -5.248 1.00 85.81 83 ASN A C 1
ATOM 669 O O . ASN A 1 83 ? 1.720 6.771 -4.633 1.00 85.81 83 ASN A O 1
ATOM 673 N N . HIS A 1 84 ? 2.785 6.419 -6.582 1.00 83.12 84 HIS A N 1
ATOM 674 C CA . HIS A 1 84 ? 1.695 6.916 -7.419 1.00 83.12 84 HIS A CA 1
ATOM 675 C C . HIS A 1 84 ? 0.427 6.068 -7.257 1.00 83.12 84 HIS A C 1
ATOM 677 O O . HIS A 1 84 ? -0.649 6.610 -7.005 1.00 83.12 84 HIS A O 1
ATOM 683 N N . LEU A 1 85 ? 0.564 4.739 -7.308 1.00 80.56 85 LEU A N 1
ATOM 684 C CA . LEU A 1 85 ? -0.550 3.813 -7.124 1.00 80.56 85 LEU A CA 1
ATOM 685 C C . LEU A 1 85 ? -1.191 3.939 -5.733 1.00 80.56 85 LEU A C 1
ATOM 687 O O . LEU A 1 85 ? -2.414 4.022 -5.627 1.00 80.56 85 LEU A O 1
ATOM 691 N N . ILE A 1 86 ? -0.384 4.021 -4.670 1.00 85.75 86 ILE A N 1
ATOM 692 C CA . ILE A 1 86 ? -0.870 4.267 -3.301 1.00 85.75 86 ILE A CA 1
ATOM 693 C C . ILE A 1 86 ? -1.661 5.580 -3.244 1.00 85.75 86 ILE A C 1
ATOM 695 O O . ILE A 1 86 ? -2.739 5.628 -2.651 1.00 85.75 86 ILE A O 1
ATOM 699 N N . GLY A 1 87 ? -1.164 6.629 -3.905 1.00 84.00 87 GLY A N 1
ATOM 700 C CA . GLY A 1 87 ? -1.844 7.917 -4.012 1.00 84.00 87 GLY A CA 1
ATOM 701 C C . GLY A 1 87 ? -3.219 7.825 -4.679 1.00 84.00 87 GLY A C 1
ATOM 702 O O . GLY A 1 87 ? -4.175 8.401 -4.161 1.00 84.00 87 GLY A O 1
ATOM 703 N N . ILE A 1 88 ? -3.339 7.077 -5.781 1.00 81.25 88 ILE A N 1
ATOM 704 C CA . ILE A 1 88 ? -4.624 6.841 -6.463 1.00 81.25 88 ILE A CA 1
ATOM 705 C C . ILE A 1 88 ? -5.600 6.122 -5.528 1.00 81.25 88 ILE A C 1
ATOM 707 O O . ILE A 1 88 ? -6.731 6.577 -5.357 1.00 81.25 88 ILE A O 1
ATOM 711 N N . VAL A 1 89 ? -5.167 5.034 -4.882 1.00 78.19 89 VAL A N 1
ATOM 712 C CA . VAL A 1 89 ? -6.028 4.259 -3.973 1.00 78.19 89 VAL A CA 1
ATOM 713 C C . VAL A 1 89 ? -6.498 5.113 -2.793 1.00 78.19 89 VAL A C 1
ATOM 715 O O . VAL A 1 89 ? -7.685 5.103 -2.476 1.00 78.19 89 VAL A O 1
ATOM 718 N N . LEU A 1 90 ? -5.612 5.912 -2.186 1.00 82.19 90 LEU A N 1
ATOM 719 C CA . LEU A 1 90 ? -5.974 6.838 -1.106 1.00 82.19 90 LEU A CA 1
ATOM 720 C C . LEU A 1 90 ? -6.993 7.896 -1.553 1.00 82.19 90 LEU A C 1
ATOM 722 O O . LEU A 1 90 ? -7.896 8.232 -0.789 1.00 82.19 90 LEU A O 1
ATOM 726 N N . GLN A 1 91 ? -6.864 8.435 -2.769 1.00 79.69 91 GLN A N 1
ATOM 727 C CA . GLN A 1 91 ? -7.820 9.412 -3.303 1.00 79.69 91 GLN A CA 1
ATOM 728 C C . GLN A 1 91 ? -9.192 8.788 -3.564 1.00 79.69 91 GLN A C 1
ATOM 730 O O . GLN A 1 91 ? -10.206 9.367 -3.177 1.00 79.69 91 GLN A O 1
ATOM 735 N N . LEU A 1 92 ? -9.229 7.600 -4.172 1.00 71.50 92 LEU A N 1
ATOM 736 C CA . LEU A 1 92 ? -10.474 6.869 -4.418 1.00 71.50 92 LEU A CA 1
ATOM 737 C C . LEU A 1 92 ? -11.177 6.511 -3.105 1.00 71.50 92 LEU A C 1
ATOM 739 O O . LEU A 1 92 ? -12.388 6.685 -2.987 1.00 71.50 92 LEU A O 1
ATOM 743 N N . ALA A 1 93 ? -10.411 6.088 -2.101 1.00 69.50 93 ALA A N 1
ATOM 744 C CA . ALA A 1 93 ? -10.931 5.778 -0.779 1.00 69.50 93 ALA A CA 1
ATOM 745 C C . ALA A 1 93 ? -11.470 7.031 -0.054 1.00 69.50 93 ALA A C 1
ATOM 747 O O . ALA A 1 93 ? -12.519 6.961 0.565 1.00 69.50 93 ALA A O 1
ATOM 748 N N . LYS A 1 94 ? -10.834 8.206 -0.187 1.00 68.06 94 LYS A N 1
ATOM 749 C CA . LYS A 1 94 ? -11.327 9.473 0.406 1.00 68.06 94 LYS A CA 1
ATOM 750 C C . LYS A 1 94 ? -12.570 10.053 -0.260 1.00 68.06 94 LYS A C 1
ATOM 752 O O . LYS A 1 94 ? -13.328 10.760 0.391 1.00 68.06 94 LYS A O 1
ATOM 757 N N . ALA A 1 95 ? -12.749 9.811 -1.555 1.00 59.69 95 ALA A N 1
ATOM 758 C CA . ALA A 1 95 ? -13.967 10.199 -2.259 1.00 59.69 95 ALA A CA 1
ATOM 759 C C . ALA A 1 95 ? -15.171 9.315 -1.873 1.00 59.69 95 ALA A C 1
ATOM 761 O O . ALA A 1 95 ? -16.258 9.529 -2.415 1.00 59.69 95 ALA A O 1
ATOM 762 N N . SER A 1 96 ? -14.951 8.324 -0.991 1.00 53.31 96 SER A N 1
ATOM 763 C CA . SER A 1 96 ? -15.918 7.333 -0.528 1.00 53.31 96 SER A CA 1
ATOM 764 C C . SER A 1 96 ? -16.609 7.704 0.773 1.00 53.31 96 SER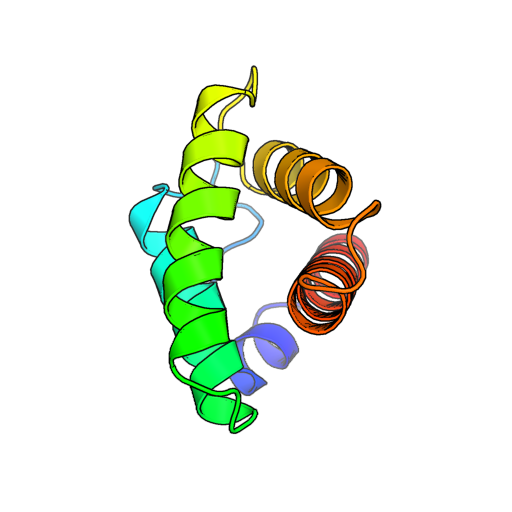 A C 1
ATOM 766 O O . SER A 1 96 ? -17.852 7.565 0.826 1.00 53.31 96 SER A O 1
#

Foldseek 3Di:
DQCPPCVVLVRPDPLPPQADDLVSLLVSLLSSCVVVVHDPVLNVVSNVLLVVLCVPQPRSHDQSSLVSSLVVQVPDPSNVVVNVVSVVVNVSSVVD